Protein AF-A0A326UDR9-F1 (afdb_monomer)

Organism: Thermosporothrix hazakensis (NCBI:txid644383)

Sequence (75 aa):
MRPCTVGHVARQLGTGISTAEHLVERLAHLDLLVHAEKEQDQLNTIVAATVRGESFSMRCREALHLFGECMNEIP

Radius of gyration: 14.7 Å; Cα contacts (8 Å, |Δi|>4): 91; chains: 1; bounding box: 35×23×42 Å

Mean predicted aligned error: 4.48 Å

Foldseek 3Di:
DDKDALLVQCVVVVHDSVVSVVVQVVCVVVQQKDQPADDPDNRGGIMDGDPVNVVVVVVVVVVVVVVVVVVVPPD

pLDDT: mean 91.37, std 7.86, range [57.22, 97.12]

Solvent-accessible surface area (backbone atoms only — not comparable to full-atom values): 4068 Å² total; per-residue (Å²): 108,81,66,46,28,36,41,55,49,8,62,76,70,74,48,53,60,71,58,30,46,50,52,50,52,54,37,32,75,68,53,26,33,42,76,76,43,87,48,96,49,63,54,65,20,28,36,30,54,31,76,57,22,42,55,50,51,50,52,51,51,54,51,52,52,54,50,50,54,58,58,72,71,57,132

Nearest PDB structures (foldseek):
  4zzl-assembly1_A  TM=7.669E-01  e=8.875E-03  Pseudomonas aeruginosa
  5yi0-assembly1_B  TM=6.540E-01  e=2.675E-03  Lactococcus lactis subsp. lactis Il1403
  7kfq-assembly1_A  TM=6.492E-01  e=2.675E-03  Variovorax paradoxus
  7el3-assembly1_B  TM=7.405E-01  e=9.524E-03  Acinetobacter baumannii
  2fbh-assembly1_A  TM=7.496E-01  e=1.263E-02  Pseudomonas aeruginosa

Structure (mmCIF, N/CA/C/O backbone):
data_AF-A0A326UDR9-F1
#
_entry.id   AF-A0A326UDR9-F1
#
loop_
_atom_site.group_PDB
_atom_site.id
_atom_site.type_symbol
_atom_site.label_atom_id
_atom_site.label_alt_id
_atom_site.label_comp_id
_atom_site.label_asym_id
_atom_site.label_entity_id
_atom_site.label_seq_id
_atom_site.pdbx_PDB_ins_code
_atom_site.Cartn_x
_atom_site.Cartn_y
_atom_site.Cartn_z
_atom_site.occupancy
_atom_site.B_iso_or_equiv
_atom_site.auth_seq_id
_atom_site.auth_comp_id
_atom_site.auth_asym_id
_atom_site.auth_atom_id
_atom_site.pdbx_PDB_model_num
ATOM 1 N N . MET A 1 1 ? 1.005 -11.303 2.294 1.00 70.19 1 MET A N 1
ATOM 2 C CA . MET A 1 1 ? 1.922 -10.400 3.038 1.00 70.19 1 MET A CA 1
ATOM 3 C C . MET A 1 1 ? 1.680 -10.590 4.523 1.00 70.19 1 MET A C 1
ATOM 5 O O . MET A 1 1 ? 0.532 -10.776 4.900 1.00 70.19 1 MET A O 1
ATOM 9 N N . ARG A 1 2 ? 2.720 -10.547 5.367 1.00 83.44 2 ARG A N 1
ATOM 10 C CA . ARG A 1 2 ? 2.501 -10.565 6.824 1.00 83.44 2 ARG A CA 1
ATOM 11 C C . ARG A 1 2 ? 1.815 -9.260 7.259 1.00 83.44 2 ARG A C 1
ATOM 13 O O . ARG A 1 2 ? 2.184 -8.222 6.709 1.00 83.44 2 ARG A O 1
ATOM 20 N N . PRO A 1 3 ? 0.858 -9.299 8.204 1.00 91.31 3 PRO A N 1
ATOM 21 C CA . PRO A 1 3 ? 0.294 -8.088 8.786 1.00 91.31 3 PRO A CA 1
ATOM 22 C C . PRO A 1 3 ? 1.389 -7.186 9.363 1.00 91.31 3 P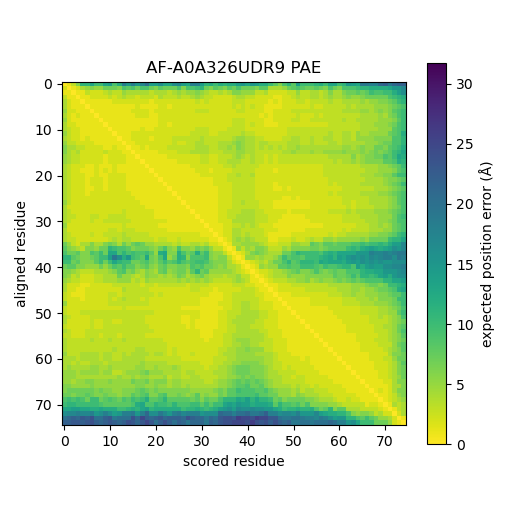RO A C 1
ATOM 24 O O . PRO A 1 3 ? 2.394 -7.678 9.884 1.00 91.31 3 PRO A O 1
ATOM 27 N N . CYS A 1 4 ? 1.206 -5.875 9.268 1.00 93.00 4 CYS A N 1
ATOM 28 C CA . CYS A 1 4 ? 2.134 -4.885 9.806 1.00 93.00 4 CYS A CA 1
ATOM 29 C C . CYS A 1 4 ? 1.378 -3.647 10.290 1.00 93.00 4 CYS A C 1
ATOM 31 O O . CYS A 1 4 ? 0.195 -3.484 10.002 1.00 93.00 4 CYS A O 1
ATOM 33 N N . THR A 1 5 ? 2.045 -2.779 11.045 1.00 95.50 5 THR A N 1
ATOM 34 C CA . THR A 1 5 ? 1.417 -1.550 11.536 1.00 95.50 5 THR A CA 1
ATOM 35 C C . THR A 1 5 ? 1.594 -0.386 10.561 1.00 95.50 5 THR A C 1
ATOM 37 O O . THR A 1 5 ? 2.551 -0.360 9.782 1.00 95.50 5 THR A O 1
ATOM 40 N N . VAL A 1 6 ? 0.732 0.632 10.637 1.00 93.62 6 VAL A N 1
ATOM 41 C CA . VAL A 1 6 ? 0.908 1.881 9.864 1.00 93.62 6 VAL A CA 1
ATOM 42 C C . VAL A 1 6 ? 2.259 2.539 10.177 1.00 93.62 6 VAL A C 1
ATOM 44 O O . VAL A 1 6 ? 2.942 3.017 9.270 1.00 93.62 6 VAL A O 1
ATOM 47 N N . GLY A 1 7 ? 2.713 2.491 11.435 1.00 94.94 7 GLY A N 1
ATOM 48 C CA . GLY A 1 7 ? 4.043 2.975 11.816 1.00 94.94 7 GLY A CA 1
ATOM 49 C C . GLY A 1 7 ? 5.188 2.209 11.140 1.00 94.94 7 GLY A C 1
ATOM 50 O O . GLY A 1 7 ? 6.197 2.809 10.761 1.00 94.94 7 GLY A O 1
ATOM 51 N N . HIS A 1 8 ? 5.031 0.898 10.935 1.00 94.69 8 HIS A N 1
ATOM 52 C CA . HIS A 1 8 ? 5.984 0.104 10.160 1.00 94.69 8 HIS A CA 1
ATOM 53 C C . HIS A 1 8 ? 6.012 0.539 8.688 1.00 94.69 8 HIS A C 1
ATOM 55 O O . HIS A 1 8 ? 7.097 0.739 8.142 1.00 94.69 8 HIS A O 1
ATOM 61 N N . VAL A 1 9 ? 4.842 0.754 8.076 1.00 93.75 9 VAL A N 1
ATOM 62 C CA . VAL A 1 9 ? 4.723 1.249 6.692 1.00 93.75 9 VAL A CA 1
ATOM 63 C C . VAL A 1 9 ? 5.414 2.605 6.534 1.00 93.75 9 VAL A C 1
ATOM 65 O O . VAL A 1 9 ? 6.240 2.765 5.638 1.00 93.75 9 VAL A O 1
ATOM 68 N N . ALA A 1 10 ? 5.146 3.555 7.435 1.00 95.62 10 ALA A N 1
ATOM 69 C CA . ALA A 1 10 ? 5.769 4.879 7.419 1.00 95.62 10 ALA A CA 1
ATOM 70 C C . ALA A 1 10 ? 7.302 4.793 7.452 1.00 95.62 10 ALA A C 1
ATOM 72 O O . ALA A 1 10 ? 7.988 5.416 6.640 1.00 95.62 10 ALA A O 1
ATOM 73 N N . ARG A 1 11 ? 7.845 3.957 8.347 1.00 96.19 11 ARG A N 1
ATOM 74 C CA . ARG A 1 11 ? 9.291 3.740 8.466 1.00 96.19 11 ARG A CA 1
ATOM 75 C C . ARG A 1 11 ? 9.885 3.112 7.209 1.00 96.19 11 ARG A C 1
ATOM 77 O O . ARG A 1 11 ? 10.948 3.540 6.774 1.00 96.19 11 ARG A O 1
ATOM 84 N N . GLN A 1 12 ? 9.224 2.10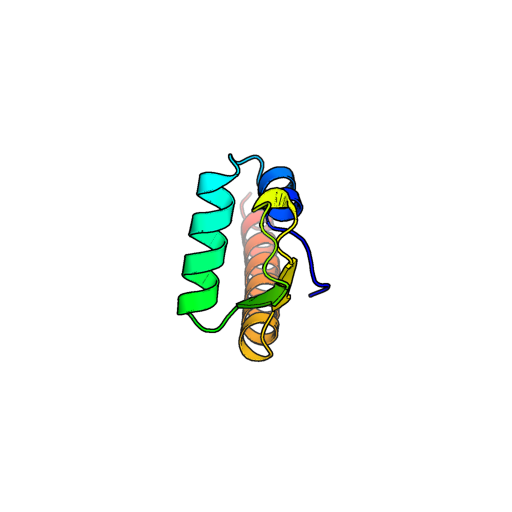7 6.639 1.00 94.81 12 GLN A N 1
ATOM 85 C CA . GLN A 1 12 ? 9.732 1.387 5.473 1.00 94.81 12 GLN A CA 1
ATOM 86 C C . GLN A 1 12 ? 9.732 2.255 4.208 1.00 94.81 12 GLN A C 1
ATOM 88 O O . GLN A 1 12 ? 10.638 2.134 3.389 1.00 94.81 12 GLN A O 1
ATOM 93 N N . LEU A 1 13 ? 8.740 3.136 4.060 1.00 93.56 13 LEU A N 1
ATOM 94 C CA . LEU A 1 13 ? 8.634 4.051 2.923 1.00 93.56 13 LEU A CA 1
ATOM 95 C C . LEU A 1 13 ? 9.411 5.363 3.121 1.00 93.56 13 LEU A C 1
ATOM 97 O O . LEU A 1 13 ? 9.515 6.148 2.182 1.00 93.56 13 LEU A O 1
ATOM 101 N N . GLY A 1 14 ? 9.944 5.621 4.321 1.00 95.88 14 GLY A N 1
ATOM 102 C CA . GLY A 1 14 ? 10.612 6.885 4.642 1.00 95.88 14 GLY A CA 1
ATOM 103 C C . GLY A 1 14 ? 9.663 8.088 4.629 1.00 95.88 14 GLY A C 1
ATOM 104 O O . GLY A 1 14 ? 10.079 9.197 4.299 1.00 95.88 14 GLY A O 1
ATOM 105 N N . THR A 1 15 ? 8.384 7.881 4.957 1.00 94.88 15 THR A N 1
ATOM 106 C CA . THR A 1 15 ? 7.343 8.919 4.932 1.00 94.88 15 THR A CA 1
ATOM 107 C C . THR A 1 15 ? 6.860 9.277 6.336 1.00 94.88 15 THR A C 1
ATOM 109 O O . THR A 1 15 ? 7.062 8.536 7.297 1.00 94.88 15 THR A O 1
ATOM 112 N N . GLY A 1 16 ? 6.145 10.399 6.460 1.00 95.12 16 GLY A N 1
ATOM 113 C CA . GLY A 1 16 ? 5.408 10.727 7.683 1.00 95.12 16 GLY A CA 1
ATOM 114 C C . GLY A 1 16 ? 4.236 9.770 7.942 1.00 95.12 16 GLY A C 1
ATOM 115 O O . GLY A 1 16 ? 3.735 9.123 7.018 1.00 95.12 16 GLY A O 1
ATOM 116 N N . ILE A 1 17 ? 3.774 9.719 9.198 1.00 93.50 17 ILE A N 1
ATOM 117 C CA . ILE A 1 17 ? 2.667 8.849 9.643 1.00 93.50 17 ILE A CA 1
ATOM 118 C C . ILE A 1 17 ? 1.384 9.156 8.865 1.00 93.50 17 ILE A C 1
ATOM 120 O O . ILE A 1 17 ? 0.784 8.241 8.317 1.00 93.50 17 ILE A O 1
ATOM 124 N N . SER A 1 18 ? 1.012 10.433 8.728 1.00 93.88 18 SER A N 1
ATOM 125 C CA . SER A 1 18 ? -0.205 10.834 8.007 1.00 93.88 18 SER A CA 1
ATOM 126 C C . SER A 1 18 ? -0.173 10.444 6.527 1.00 93.88 18 SER A C 1
ATOM 128 O O . SER A 1 18 ? -1.193 10.060 5.963 1.00 93.88 18 SER A O 1
ATOM 130 N N . THR A 1 19 ? 0.998 10.498 5.882 1.00 96.06 19 THR A N 1
ATOM 131 C CA . THR A 1 19 ? 1.154 10.022 4.500 1.00 96.06 19 THR A CA 1
ATOM 132 C C . THR A 1 19 ? 0.966 8.511 4.422 1.00 96.06 19 THR A C 1
ATOM 134 O O . THR A 1 19 ? 0.263 8.033 3.537 1.00 96.06 19 THR A O 1
ATOM 137 N N . ALA A 1 20 ? 1.563 7.757 5.348 1.00 95.31 20 ALA A N 1
ATOM 138 C CA . ALA A 1 20 ? 1.422 6.306 5.385 1.00 95.31 20 ALA A CA 1
ATOM 139 C C . ALA A 1 20 ? -0.026 5.875 5.655 1.00 95.31 20 ALA A C 1
ATOM 141 O O . ALA A 1 20 ? -0.531 4.995 4.963 1.00 95.31 20 ALA A O 1
ATOM 142 N N . GLU A 1 21 ? -0.705 6.522 6.603 1.00 94.19 21 GLU A N 1
ATOM 143 C CA . GLU A 1 21 ? -2.123 6.296 6.893 1.00 94.19 21 GLU A CA 1
ATOM 144 C C . GLU A 1 21 ? -2.981 6.578 5.660 1.00 94.19 21 GLU A C 1
ATOM 146 O O . GLU A 1 21 ? -3.752 5.717 5.243 1.00 94.19 21 GLU A O 1
ATOM 151 N N . HIS A 1 22 ? -2.773 7.722 5.000 1.00 95.44 22 HIS A N 1
ATOM 152 C CA . HIS A 1 22 ? -3.502 8.041 3.780 1.00 95.44 22 HIS A CA 1
ATOM 153 C C . HIS A 1 22 ? -3.291 6.977 2.692 1.00 95.44 22 HIS A C 1
ATOM 155 O O . HIS A 1 22 ? -4.251 6.518 2.079 1.00 95.44 22 HIS A O 1
ATOM 161 N N . LEU A 1 23 ? -2.052 6.529 2.461 1.00 95.06 23 LEU A N 1
ATOM 162 C CA . LEU A 1 23 ? -1.764 5.466 1.491 1.00 95.06 23 LEU A CA 1
ATOM 163 C C . LEU A 1 23 ? -2.476 4.157 1.852 1.00 95.06 23 LEU A C 1
ATOM 165 O O . LEU A 1 23 ? -3.067 3.517 0.980 1.00 95.06 23 LEU A O 1
ATOM 169 N N . VAL A 1 24 ? -2.455 3.781 3.129 1.00 94.56 24 VAL A N 1
ATOM 170 C CA . VAL A 1 24 ? -3.167 2.611 3.649 1.00 94.56 24 VAL A CA 1
ATOM 171 C C . VAL A 1 24 ? -4.670 2.729 3.394 1.00 94.56 24 VAL A C 1
ATOM 173 O O . VAL A 1 24 ? -5.259 1.796 2.851 1.00 94.56 24 VAL A O 1
ATOM 176 N N . GLU A 1 25 ? -5.282 3.877 3.687 1.00 95.12 25 GLU A N 1
ATOM 177 C CA . GLU A 1 25 ? -6.702 4.128 3.419 1.00 95.12 25 GLU A CA 1
ATOM 178 C C . GLU A 1 25 ? -7.028 4.048 1.925 1.00 95.12 25 GLU A C 1
ATOM 180 O O . GLU A 1 25 ? -8.070 3.515 1.540 1.00 95.12 25 GLU A O 1
ATOM 185 N N . ARG A 1 26 ? -6.154 4.559 1.048 1.00 97.06 26 ARG A N 1
ATOM 186 C CA . ARG A 1 26 ? -6.345 4.451 -0.407 1.00 97.06 26 ARG A CA 1
ATOM 187 C C . ARG A 1 26 ? -6.298 2.998 -0.871 1.00 97.06 26 ARG A C 1
ATOM 189 O O . ARG A 1 26 ? -7.122 2.604 -1.692 1.00 97.06 26 ARG A O 1
ATOM 196 N N . LEU A 1 27 ? -5.375 2.196 -0.345 1.00 95.81 27 LEU A N 1
ATOM 197 C CA . LEU A 1 27 ? -5.282 0.771 -0.669 1.00 95.81 27 LEU A CA 1
ATOM 198 C C . LEU A 1 27 ? -6.455 -0.031 -0.086 1.00 95.81 27 LEU A C 1
ATOM 200 O O . LEU A 1 27 ? -6.941 -0.953 -0.741 1.00 95.81 27 LEU A O 1
ATOM 204 N N . ALA A 1 28 ? -6.950 0.341 1.095 1.00 95.25 28 ALA A N 1
ATOM 205 C CA . ALA A 1 28 ? -8.148 -0.247 1.686 1.00 95.25 28 ALA A CA 1
ATOM 206 C C . ALA A 1 28 ? -9.408 0.071 0.862 1.00 95.25 28 ALA A C 1
ATOM 208 O O . ALA A 1 28 ? -10.182 -0.831 0.557 1.00 95.25 28 ALA A O 1
ATOM 209 N N . HIS A 1 29 ? -9.571 1.315 0.393 1.00 96.62 29 HIS A N 1
ATO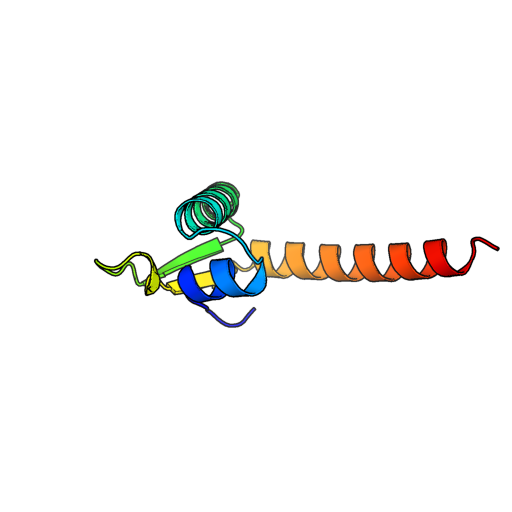M 210 C CA . HIS A 1 29 ? -10.657 1.691 -0.526 1.00 96.62 29 HIS A CA 1
ATOM 211 C C . HIS A 1 29 ? -10.640 0.908 -1.848 1.00 96.62 29 HIS A C 1
ATOM 213 O O . HIS A 1 29 ? -11.681 0.738 -2.477 1.00 96.62 29 HIS A O 1
ATOM 219 N N . LEU A 1 30 ? -9.468 0.441 -2.285 1.00 97.12 30 LEU A N 1
ATOM 220 C CA . LEU A 1 30 ? -9.312 -0.396 -3.477 1.00 97.12 30 LEU A CA 1
ATOM 221 C C . LEU A 1 30 ? -9.483 -1.897 -3.193 1.00 97.12 30 LEU A C 1
ATOM 223 O O . LEU A 1 30 ? -9.288 -2.702 -4.107 1.00 97.12 30 LEU A O 1
ATOM 227 N N . ASP A 1 31 ? -9.844 -2.272 -1.962 1.00 96.75 31 ASP A N 1
ATOM 228 C CA . ASP A 1 31 ? -9.973 -3.660 -1.505 1.00 96.75 31 ASP A CA 1
ATOM 229 C C . ASP A 1 31 ? -8.651 -4.448 -1.621 1.00 96.75 31 ASP A C 1
ATOM 231 O O . ASP A 1 31 ? -8.610 -5.639 -1.928 1.00 96.75 31 ASP A O 1
ATOM 235 N N . LEU A 1 32 ? -7.522 -3.766 -1.407 1.00 96.50 32 LEU A N 1
ATOM 236 C CA . LEU A 1 32 ? -6.188 -4.379 -1.406 1.00 96.50 32 LEU A CA 1
ATOM 237 C C . LEU A 1 32 ? -5.666 -4.620 0.013 1.00 96.50 32 LEU A C 1
ATOM 239 O O . LEU A 1 32 ? -4.878 -5.540 0.232 1.00 96.50 32 LEU A O 1
ATOM 243 N N . LEU A 1 33 ? -6.111 -3.817 0.977 1.00 96.31 33 LEU A N 1
ATOM 244 C CA . LEU A 1 33 ? -5.775 -3.959 2.390 1.00 96.31 33 LEU A CA 1
ATOM 245 C C . LEU A 1 33 ? -7.041 -3.980 3.249 1.00 96.31 33 LEU A C 1
ATOM 247 O O . LEU A 1 33 ? -8.074 -3.440 2.863 1.00 96.31 33 LEU A O 1
ATOM 251 N N . VAL A 1 34 ? -6.923 -4.551 4.444 1.00 94.62 34 VAL A N 1
ATOM 252 C CA . VAL A 1 34 ? -7.914 -4.451 5.519 1.00 94.62 34 VAL A CA 1
ATOM 253 C C . VAL A 1 34 ? -7.239 -3.949 6.787 1.00 94.62 34 VAL A C 1
ATOM 255 O O . VAL A 1 34 ? -6.077 -4.273 7.047 1.00 94.62 34 VAL A O 1
ATOM 258 N N . HIS A 1 35 ? -7.982 -3.208 7.605 1.00 91.06 35 HIS A N 1
ATOM 259 C CA . HIS A 1 35 ? -7.598 -2.971 8.994 1.00 91.06 35 HIS A CA 1
ATOM 260 C C . HIS A 1 35 ? -7.928 -4.230 9.794 1.00 91.06 35 HIS A C 1
ATOM 262 O O . HIS A 1 35 ? -9.100 -4.554 9.972 1.00 91.06 35 HIS A O 1
ATOM 268 N N . ALA A 1 36 ? -6.895 -4.957 10.215 1.00 85.62 36 ALA A N 1
ATOM 269 C CA . ALA A 1 36 ? -7.057 -6.178 10.996 1.00 85.62 36 ALA A CA 1
ATOM 270 C C . ALA A 1 36 ? -7.417 -5.846 12.450 1.00 85.62 36 ALA A C 1
ATOM 272 O O . ALA A 1 36 ? -8.306 -6.469 13.018 1.00 85.62 36 ALA A O 1
ATOM 273 N N . GLU A 1 37 ? -6.775 -4.817 13.011 1.00 87.00 37 GLU A N 1
ATOM 274 C CA . GLU A 1 37 ? -7.054 -4.283 14.345 1.00 87.00 37 GLU A CA 1
ATOM 275 C C . GLU A 1 37 ? -6.882 -2.762 14.315 1.00 87.00 37 GLU A C 1
ATOM 277 O O . GLU A 1 37 ? -5.856 -2.248 13.856 1.00 87.00 37 GLU A O 1
ATOM 282 N N . LYS A 1 38 ? -7.911 -2.034 14.764 1.00 79.12 38 LYS A N 1
ATOM 283 C CA . LYS A 1 38 ? -7.895 -0.570 14.821 1.00 79.12 38 LYS A CA 1
ATOM 284 C C . LYS A 1 38 ? -7.615 -0.128 16.251 1.00 79.12 38 LYS A C 1
ATOM 286 O O . LYS A 1 38 ? -8.472 -0.259 17.120 1.00 79.12 38 LYS A O 1
ATOM 291 N N . GLU A 1 39 ? -6.416 0.394 16.459 1.00 83.50 39 GLU A N 1
ATOM 292 C CA . GLU A 1 39 ? -5.952 0.907 17.745 1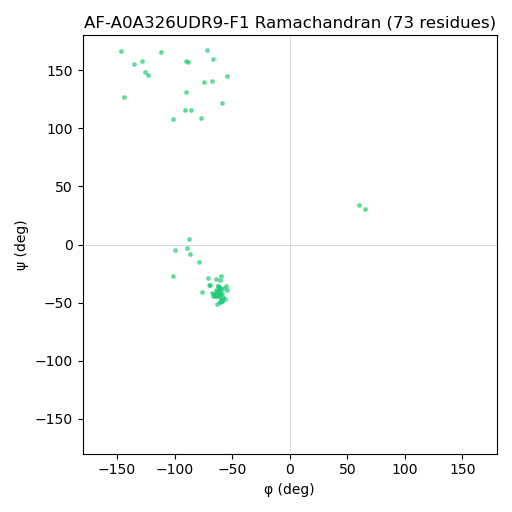.00 83.50 39 GLU A CA 1
ATOM 293 C C . GLU A 1 39 ? -6.312 2.388 17.908 1.00 83.50 39 GLU A C 1
ATOM 295 O O . GLU A 1 39 ? -6.505 3.107 16.925 1.00 83.50 39 GLU A O 1
ATOM 300 N N . GLN A 1 40 ? -6.380 2.866 19.156 1.00 79.56 40 GLN A N 1
ATOM 301 C CA . GLN A 1 40 ? -6.504 4.308 19.425 1.00 79.56 40 GLN A CA 1
ATOM 302 C C . GLN A 1 40 ? -5.264 5.078 18.949 1.00 79.56 40 GLN A C 1
ATOM 304 O O . GLN A 1 40 ? -5.369 6.236 18.549 1.00 79.56 40 GLN A O 1
ATOM 309 N N . ASP A 1 41 ? -4.103 4.417 18.969 1.00 83.88 41 ASP A N 1
ATOM 310 C CA . ASP A 1 41 ? -2.861 4.920 18.394 1.00 83.88 41 ASP A CA 1
ATOM 311 C C . ASP A 1 41 ? -2.723 4.466 16.931 1.00 83.88 41 ASP A C 1
ATOM 313 O O . ASP A 1 41 ? -2.579 3.275 16.630 1.00 83.88 41 ASP A O 1
ATOM 317 N N . GLN A 1 42 ? -2.723 5.434 16.011 1.00 78.62 42 GLN A N 1
ATOM 318 C CA . GLN A 1 42 ? -2.560 5.201 14.574 1.00 78.62 42 GLN A CA 1
ATOM 319 C C . GLN A 1 42 ? -1.282 4.421 14.254 1.00 78.62 42 GLN A C 1
ATOM 321 O O . GLN A 1 42 ? -1.294 3.566 13.370 1.00 78.62 42 GLN A O 1
ATOM 326 N N . LEU A 1 43 ? -0.190 4.652 14.993 1.00 82.62 43 LEU A N 1
ATOM 327 C CA . LEU A 1 43 ? 1.084 3.961 14.777 1.00 82.62 43 LEU A CA 1
ATOM 328 C C . LEU A 1 43 ? 0.978 2.446 14.950 1.00 82.62 43 LEU A C 1
ATOM 330 O O . LEU A 1 43 ? 1.714 1.713 14.280 1.00 82.62 43 LEU A O 1
ATOM 334 N N . ASN A 1 44 ? 0.071 2.002 15.819 1.00 89.19 44 ASN A N 1
ATOM 335 C CA . ASN A 1 44 ? -0.118 0.603 16.189 1.00 89.19 44 ASN A CA 1
ATOM 336 C C . ASN A 1 44 ? -1.284 -0.056 15.446 1.00 89.19 44 ASN A C 1
ATOM 338 O O . ASN A 1 44 ? -1.457 -1.264 15.559 1.00 89.19 44 ASN A O 1
ATOM 342 N N . THR A 1 45 ? -2.041 0.698 14.642 1.00 91.31 45 THR A N 1
ATOM 343 C CA . THR A 1 45 ? -3.105 0.132 13.805 1.00 91.31 45 THR A CA 1
ATOM 344 C C . THR A 1 45 ? -2.523 -0.916 12.861 1.00 91.31 45 THR A C 1
ATOM 346 O O . THR A 1 45 ? -1.623 -0.613 12.070 1.00 91.31 45 THR A O 1
ATOM 349 N N . ILE A 1 46 ? -3.041 -2.143 12.946 1.00 93.25 46 ILE A N 1
ATOM 350 C CA . ILE A 1 46 ? -2.570 -3.294 12.174 1.00 93.25 46 ILE A CA 1
ATOM 351 C C . ILE A 1 46 ? -3.342 -3.373 10.864 1.00 93.25 46 ILE A C 1
ATOM 353 O O . ILE A 1 46 ? -4.576 -3.355 10.833 1.00 93.25 46 ILE A O 1
ATOM 357 N N . VAL A 1 47 ? -2.602 -3.535 9.774 1.00 94.50 47 VAL A N 1
ATOM 358 C CA . VAL A 1 47 ? -3.140 -3.748 8.436 1.00 94.50 47 VAL A CA 1
ATOM 359 C C . VAL A 1 47 ? -2.618 -5.034 7.819 1.00 94.50 47 VAL A C 1
ATOM 361 O O . VAL A 1 47 ? -1.481 -5.451 8.048 1.00 94.50 47 VAL A O 1
ATOM 364 N N . ALA A 1 48 ? -3.469 -5.673 7.025 1.00 95.44 48 ALA A N 1
ATOM 365 C CA . ALA A 1 48 ? -3.173 -6.920 6.334 1.00 95.44 48 ALA A CA 1
ATOM 366 C C . ALA A 1 48 ? -3.655 -6.858 4.882 1.00 95.44 48 ALA A C 1
ATOM 368 O O . ALA A 1 48 ? -4.564 -6.102 4.550 1.00 95.44 48 ALA A O 1
ATOM 369 N N . ALA A 1 49 ? -3.044 -7.658 4.009 1.00 95.56 49 ALA A N 1
ATOM 370 C CA . ALA A 1 49 ? -3.495 -7.7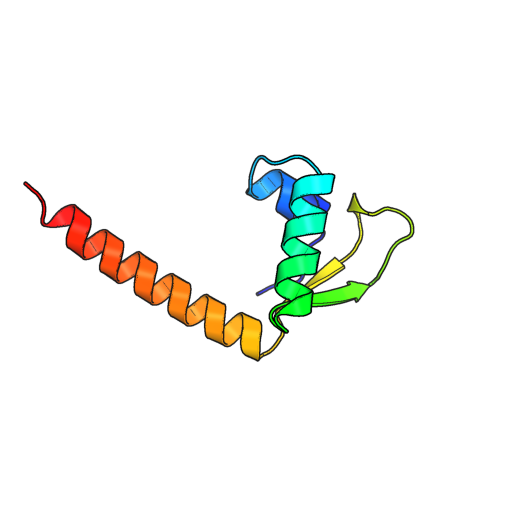74 2.627 1.00 95.56 49 ALA A CA 1
ATOM 371 C C . ALA A 1 49 ? -4.784 -8.595 2.534 1.00 95.56 49 ALA A C 1
ATOM 373 O O . ALA A 1 49 ? -4.910 -9.630 3.188 1.00 95.56 49 ALA A O 1
ATOM 374 N N . THR A 1 50 ? -5.706 -8.171 1.671 1.00 96.25 50 THR A N 1
ATOM 375 C CA . THR A 1 50 ? -6.788 -9.047 1.198 1.00 96.25 50 THR A CA 1
ATOM 376 C C . THR A 1 50 ? -6.220 -10.095 0.236 1.00 96.25 50 THR A C 1
ATOM 378 O O . THR A 1 50 ? -5.119 -9.933 -0.296 1.00 96.25 50 THR A O 1
ATOM 381 N N . VAL A 1 51 ? -6.999 -11.128 -0.097 1.00 95.88 51 VAL A N 1
ATOM 382 C CA . VAL A 1 51 ? -6.653 -12.078 -1.178 1.00 95.88 51 VAL A CA 1
ATOM 383 C C . VAL A 1 51 ? -6.373 -11.344 -2.501 1.00 95.88 51 VAL A C 1
ATOM 385 O O . VAL A 1 51 ? -5.436 -11.671 -3.238 1.00 95.88 51 VAL A O 1
ATOM 388 N N . ARG A 1 52 ? -7.153 -10.296 -2.788 1.00 96.62 52 ARG A N 1
ATOM 389 C CA . ARG A 1 52 ? -6.961 -9.437 -3.960 1.00 96.62 52 ARG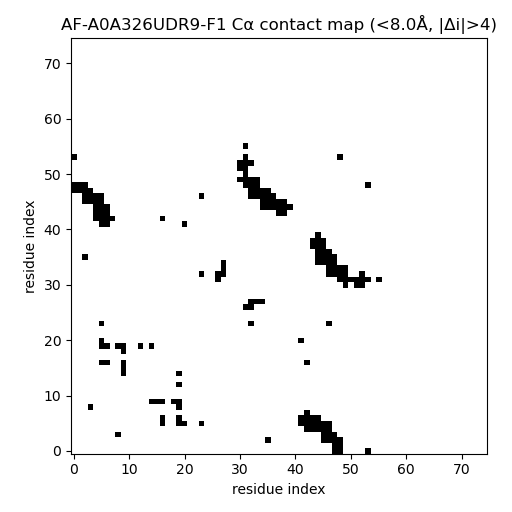 A CA 1
ATOM 390 C C . ARG A 1 52 ? -5.664 -8.631 -3.864 1.00 96.62 52 ARG A C 1
ATOM 392 O O . ARG A 1 52 ? -4.933 -8.543 -4.849 1.00 96.62 52 ARG A O 1
ATOM 399 N N . GLY A 1 53 ? -5.354 -8.094 -2.689 1.00 96.69 53 GLY A N 1
ATOM 400 C CA . GLY A 1 53 ? -4.103 -7.400 -2.395 1.00 96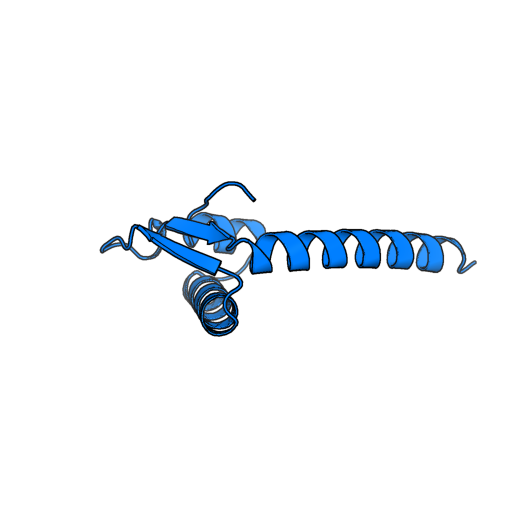.69 53 GLY A CA 1
ATOM 401 C C . GLY A 1 53 ? -2.876 -8.283 -2.572 1.00 96.69 53 GLY A C 1
ATOM 402 O O . GLY A 1 53 ? -1.889 -7.857 -3.170 1.00 96.69 53 GLY A O 1
ATOM 403 N N . GLU A 1 54 ? -2.937 -9.535 -2.121 1.00 95.94 54 GLU A N 1
ATOM 404 C CA . GLU A 1 54 ? -1.859 -10.504 -2.333 1.00 95.94 54 GLU A CA 1
ATOM 405 C C . GLU A 1 54 ? -1.657 -10.812 -3.817 1.00 95.94 54 GLU A C 1
ATOM 407 O O . GLU A 1 54 ? -0.523 -10.783 -4.301 1.00 95.94 54 GLU A O 1
ATOM 412 N N . SER A 1 55 ? -2.753 -11.012 -4.552 1.00 96.44 55 SER A N 1
ATOM 413 C CA . SER A 1 55 ? -2.728 -11.233 -6.003 1.00 96.44 55 SER A CA 1
ATOM 414 C C . SER A 1 55 ? -2.132 -10.040 -6.755 1.00 96.44 55 SER A C 1
ATOM 416 O O . SER A 1 55 ? -1.280 -10.205 -7.627 1.00 96.44 55 SER A O 1
ATOM 418 N N . PHE A 1 56 ? -2.526 -8.821 -6.386 1.00 96.00 56 PHE A N 1
ATOM 419 C CA . PHE A 1 56 ? -1.963 -7.595 -6.947 1.00 96.00 56 PHE A CA 1
ATOM 420 C C . PHE A 1 56 ? -0.466 -7.464 -6.636 1.00 96.00 56 PHE A C 1
ATOM 422 O O . PHE A 1 56 ? 0.334 -7.184 -7.525 1.00 96.00 56 PHE A O 1
ATOM 429 N N . SER A 1 57 ? -0.069 -7.747 -5.395 1.00 94.69 57 SER A N 1
ATOM 430 C CA . SER A 1 57 ? 1.325 -7.705 -4.953 1.00 94.69 57 SER A CA 1
ATOM 431 C C . SER A 1 57 ? 2.220 -8.690 -5.720 1.00 94.69 57 SER A C 1
ATOM 433 O O . SER A 1 57 ? 3.364 -8.354 -6.025 1.00 94.69 57 SER A O 1
ATOM 435 N N . MET A 1 58 ? 1.717 -9.884 -6.062 1.00 95.25 58 MET A N 1
ATOM 436 C CA . MET A 1 58 ? 2.433 -10.830 -6.933 1.00 95.25 58 MET A CA 1
ATOM 437 C C . MET A 1 58 ? 2.709 -10.224 -8.310 1.00 95.25 58 MET A C 1
ATOM 439 O O . MET A 1 58 ? 3.863 -10.178 -8.730 1.00 95.25 58 MET A O 1
ATOM 443 N N . ARG A 1 59 ? 1.686 -9.644 -8.945 1.00 96.19 59 ARG A N 1
ATOM 444 C CA . ARG A 1 59 ? 1.824 -8.992 -10.255 1.00 96.19 59 ARG A CA 1
ATOM 445 C C . ARG A 1 59 ? 2.789 -7.809 -10.232 1.00 96.19 59 ARG A C 1
ATOM 447 O O . ARG A 1 59 ? 3.532 -7.605 -11.185 1.00 96.19 59 ARG A O 1
ATOM 454 N N . CYS A 1 60 ? 2.813 -7.032 -9.148 1.00 95.31 60 CYS A N 1
ATOM 455 C CA . CYS A 1 60 ? 3.794 -5.957 -8.987 1.00 95.31 60 CYS A CA 1
ATOM 456 C C . CYS A 1 60 ? 5.229 -6.489 -8.923 1.00 95.31 60 CYS A C 1
ATOM 458 O O . CYS A 1 60 ? 6.118 -5.873 -9.502 1.00 95.31 60 CYS A O 1
ATOM 460 N N . ARG A 1 61 ? 5.468 -7.618 -8.242 1.00 94.62 61 ARG A N 1
ATOM 461 C CA . ARG A 1 61 ? 6.803 -8.238 -8.186 1.00 94.62 61 ARG A CA 1
ATOM 462 C C . ARG A 1 61 ? 7.251 -8.745 -9.551 1.00 94.62 61 ARG A C 1
ATOM 464 O O . ARG A 1 61 ? 8.395 -8.513 -9.920 1.00 94.62 61 ARG A O 1
ATOM 471 N N . GLU A 1 62 ? 6.352 -9.383 -10.294 1.00 95.50 62 GLU A N 1
ATOM 472 C CA . GLU A 1 62 ? 6.615 -9.821 -11.670 1.00 95.50 62 GLU A CA 1
ATOM 473 C C . GLU A 1 62 ? 6.958 -8.628 -12.569 1.00 95.50 62 GLU A C 1
ATOM 475 O O . GLU A 1 62 ? 7.971 -8.645 -13.261 1.00 95.50 62 GLU A O 1
ATOM 480 N N . ALA A 1 63 ? 6.173 -7.549 -12.495 1.00 95.31 63 ALA A N 1
ATOM 481 C CA . ALA A 1 63 ? 6.439 -6.332 -13.256 1.00 95.31 63 ALA A CA 1
ATOM 482 C C . ALA A 1 63 ? 7.781 -5.679 -12.879 1.00 95.31 63 ALA A C 1
ATOM 484 O O . ALA A 1 63 ? 8.500 -5.222 -13.762 1.00 95.31 63 ALA A O 1
ATOM 485 N N . LEU A 1 64 ? 8.140 -5.654 -11.589 1.00 93.38 64 LEU A N 1
ATOM 486 C CA . LEU A 1 64 ? 9.440 -5.146 -11.135 1.00 93.38 64 LEU A CA 1
ATOM 487 C C . LEU A 1 64 ? 10.604 -5.991 -11.660 1.00 93.38 64 LEU A C 1
ATOM 489 O O . LEU A 1 64 ? 11.642 -5.437 -12.009 1.00 93.38 64 LEU A O 1
ATOM 493 N N . HIS A 1 65 ? 10.439 -7.313 -11.697 1.00 92.94 65 HIS A N 1
ATOM 494 C CA . HIS A 1 65 ? 11.451 -8.217 -12.230 1.00 92.94 65 HIS A CA 1
ATOM 495 C C . HIS A 1 65 ? 11.695 -7.951 -13.719 1.00 92.94 65 HIS A C 1
ATOM 497 O O . HIS A 1 65 ? 12.830 -7.670 -14.094 1.00 92.94 65 HIS A O 1
ATOM 503 N N . LEU A 1 66 ? 10.623 -7.907 -14.519 1.00 93.19 66 LEU A N 1
ATOM 504 C CA . LEU A 1 66 ? 10.687 -7.581 -15.949 1.00 93.19 66 LEU A CA 1
ATOM 505 C C . LEU A 1 66 ? 11.290 -6.193 -16.195 1.00 93.19 66 LEU A C 1
ATOM 507 O O . LEU A 1 66 ? 12.118 -6.014 -17.080 1.00 93.19 66 LEU A O 1
ATOM 511 N N . PHE A 1 67 ? 10.909 -5.200 -15.387 1.00 93.38 67 PHE A N 1
ATOM 512 C CA . PHE A 1 67 ? 11.489 -3.863 -15.480 1.00 93.38 67 PHE A CA 1
ATOM 513 C C . PHE A 1 67 ? 13.002 -3.881 -15.222 1.00 93.38 67 PHE A C 1
ATOM 515 O O . PHE A 1 67 ? 13.754 -3.227 -15.940 1.00 93.38 67 PHE A O 1
ATOM 522 N N . GLY A 1 68 ? 13.455 -4.644 -14.224 1.00 91.94 68 GLY A N 1
ATOM 523 C CA . GLY A 1 68 ? 14.876 -4.822 -13.937 1.00 91.94 68 GLY A CA 1
ATOM 524 C C . GLY A 1 68 ? 15.640 -5.467 -15.095 1.00 91.94 68 GLY A C 1
ATOM 525 O O . GLY A 1 68 ? 16.737 -5.018 -15.413 1.00 91.94 68 GLY A O 1
ATOM 526 N N . GLU A 1 69 ? 15.057 -6.471 -15.752 1.00 91.38 69 GLU A N 1
ATOM 527 C CA . GLU A 1 69 ? 15.636 -7.086 -16.954 1.00 91.38 69 GLU A CA 1
ATOM 528 C C . GLU A 1 69 ? 15.790 -6.058 -18.080 1.00 91.38 69 GLU A C 1
ATOM 530 O O . GLU A 1 69 ? 16.897 -5.872 -18.578 1.00 91.38 69 GLU A O 1
ATOM 535 N N . CYS A 1 70 ? 14.734 -5.297 -18.388 1.00 89.19 70 CYS A N 1
ATOM 536 C CA . CYS A 1 70 ? 14.796 -4.248 -19.407 1.00 89.19 70 CYS A CA 1
ATOM 537 C C . CYS A 1 70 ? 15.842 -3.170 -19.095 1.00 89.19 70 CYS A C 1
ATOM 539 O O . CYS A 1 70 ? 16.510 -2.686 -20.002 1.00 89.19 70 CYS A O 1
ATOM 541 N N . MET A 1 71 ? 15.998 -2.780 -17.827 1.00 89.81 71 MET A N 1
ATOM 542 C CA . MET A 1 71 ? 16.979 -1.765 -17.428 1.00 89.81 71 MET A CA 1
ATOM 543 C C . MET A 1 71 ? 18.428 -2.25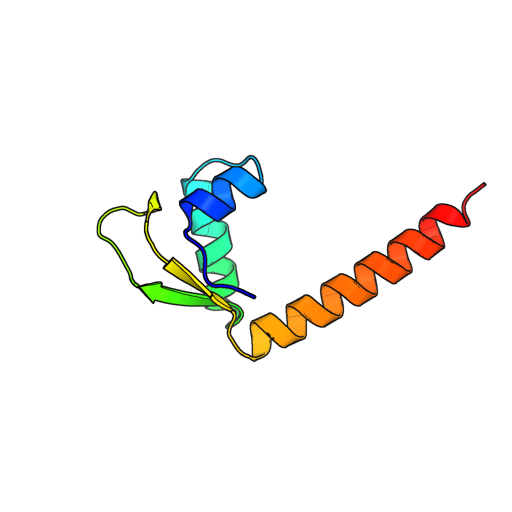9 -17.531 1.00 89.81 71 MET A C 1
ATOM 545 O O . MET A 1 71 ? 19.317 -1.446 -17.763 1.00 89.81 71 MET A O 1
ATOM 549 N N . ASN A 1 72 ? 18.673 -3.565 -17.382 1.00 80.38 72 ASN A N 1
ATOM 550 C CA . ASN A 1 72 ? 20.004 -4.164 -17.543 1.00 80.38 72 ASN A CA 1
ATOM 551 C C . ASN A 1 72 ? 20.404 -4.361 -19.017 1.00 80.38 72 ASN A C 1
ATOM 553 O O . ASN A 1 72 ? 21.576 -4.591 -19.304 1.00 80.38 72 ASN A O 1
ATOM 557 N N . GLU A 1 73 ? 19.448 -4.281 -19.943 1.00 73.00 73 GLU A N 1
ATOM 558 C CA . GLU A 1 73 ? 19.679 -4.352 -21.391 1.00 73.00 73 GLU A CA 1
ATOM 559 C C . GLU A 1 73 ? 19.961 -2.978 -22.028 1.00 73.00 73 GLU A C 1
ATOM 561 O O . GLU A 1 73 ? 20.248 -2.900 -23.224 1.00 73.00 73 GLU A O 1
ATOM 566 N N . ILE A 1 74 ? 19.905 -1.891 -21.249 1.00 60.41 74 ILE A N 1
ATOM 567 C CA . ILE A 1 74 ? 20.275 -0.547 -21.707 1.00 60.41 74 ILE A CA 1
ATOM 568 C C . ILE A 1 74 ? 21.798 -0.377 -21.518 1.00 60.41 74 ILE A C 1
ATOM 570 O O . ILE A 1 74 ? 22.252 -0.427 -20.373 1.00 60.41 74 ILE A O 1
ATOM 574 N N . PRO A 1 75 ? 22.585 -0.213 -22.603 1.00 57.22 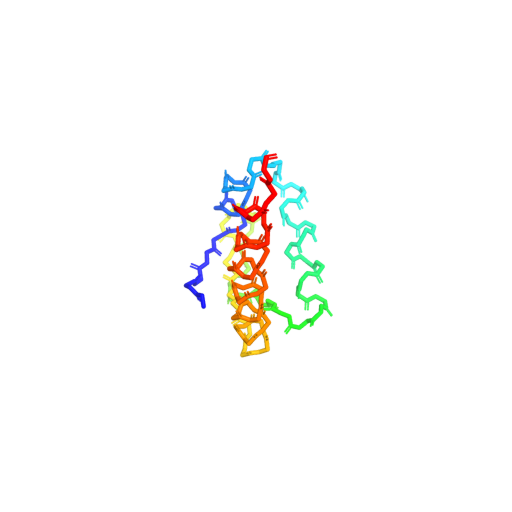75 PRO A N 1
ATOM 575 C CA . PRO A 1 75 ? 24.046 -0.104 -22.547 1.00 57.22 75 PRO A CA 1
ATOM 576 C C . PRO A 1 75 ? 24.558 1.180 -21.882 1.00 57.22 75 PRO A C 1
ATOM 578 O O . PRO A 1 75 ? 23.853 2.216 -21.934 1.00 57.22 75 PRO A O 1
#

Secondary structure (DSSP, 8-state):
---EEHHHHHHHHT--HHHHHHHHHHHHHTTSEEEEE--SSGGG-EEEE-HHHHHHHHHHHHHHHHHHHHHHT--